Protein AF-A0A855FKQ7-F1 (afdb_monomer_lite)

Secondary structure (DSSP, 8-state):
-EEEEE-SSSEEEEEEEETTEEEEEETTEEEEEEEETTTTEEEEEE---TT-S---HHHHHHHHHHHHHHHTT-S-HHHHHHHHHHHHT-----SSSTTTS--S------

Foldseek 3Di:
DWDWDADPPGTAWIWDDDVQWIWIDGPVAIKTWHDDPPPRDIDIDGPDCPVPDPQPVVLVVVLVVLVVCVVVVVDDPVVSVVSNCVSSVPDPPPPPPVVVVPDDDDDDDD

Structure (mmCIF, N/CA/C/O backbone):
data_AF-A0A855FKQ7-F1
#
_entry.id   AF-A0A855FKQ7-F1
#
loop_
_atom_site.group_PDB
_atom_site.id
_atom_site.type_symbol
_atom_site.label_atom_id
_atom_site.label_alt_id
_atom_site.label_comp_id
_atom_site.label_asym_id
_atom_site.label_entity_id
_atom_site.label_seq_id
_atom_site.pdbx_PDB_ins_code
_atom_site.Cartn_x
_atom_site.Cartn_y
_atom_site.Cartn_z
_atom_site.occupancy
_atom_site.B_iso_or_equiv
_atom_site.auth_seq_id
_atom_site.auth_comp_id
_atom_site.auth_asym_id
_atom_site.auth_atom_id
_atom_site.pdbx_PDB_model_num
ATOM 1 N N . MET A 1 1 ? 21.148 -6.320 -9.301 1.00 77.62 1 MET A N 1
ATOM 2 C CA . MET A 1 1 ? 22.031 -5.235 -9.769 1.00 77.62 1 MET A CA 1
ATOM 3 C C . MET A 1 1 ? 21.480 -3.940 -9.202 1.00 77.62 1 MET A C 1
ATOM 5 O O . MET A 1 1 ? 20.265 -3.776 -9.192 1.00 77.62 1 MET A O 1
ATOM 9 N N . LEU A 1 2 ? 22.343 -3.078 -8.673 1.00 84.62 2 LEU A N 1
ATOM 10 C CA . LEU A 1 2 ? 21.966 -1.766 -8.149 1.00 84.62 2 LEU A CA 1
ATOM 11 C C . LEU A 1 2 ? 22.571 -0.711 -9.073 1.00 84.62 2 LEU A C 1
ATOM 13 O O . LEU A 1 2 ? 23.763 -0.775 -9.367 1.00 84.62 2 LEU A O 1
ATOM 17 N N . LYS A 1 3 ? 21.757 0.227 -9.553 1.00 86.38 3 LYS A N 1
ATOM 18 C CA . LYS A 1 3 ? 22.205 1.352 -10.376 1.00 86.38 3 LYS A CA 1
ATOM 19 C C . LYS A 1 3 ? 21.681 2.646 -9.774 1.00 86.38 3 LYS A C 1
ATOM 21 O O . LYS A 1 3 ? 20.479 2.796 -9.603 1.00 86.38 3 LYS A O 1
ATOM 26 N N . ILE A 1 4 ? 22.576 3.579 -9.485 1.00 85.62 4 ILE A N 1
ATOM 27 C CA . ILE A 1 4 ? 22.240 4.889 -8.925 1.00 85.62 4 ILE A CA 1
ATOM 28 C C . ILE A 1 4 ? 22.542 5.933 -9.998 1.00 85.62 4 ILE A C 1
ATOM 30 O O . ILE A 1 4 ? 23.644 5.959 -10.540 1.00 85.62 4 ILE A O 1
ATOM 34 N N . ASN A 1 5 ? 21.558 6.765 -10.330 1.00 82.81 5 ASN A N 1
ATOM 35 C CA . ASN A 1 5 ? 21.716 7.876 -11.259 1.00 82.81 5 ASN A CA 1
ATOM 36 C C . ASN A 1 5 ? 21.846 9.170 -10.454 1.00 82.81 5 ASN A C 1
ATOM 38 O O . ASN A 1 5 ? 20.901 9.573 -9.773 1.00 82.81 5 ASN A O 1
ATOM 42 N N . VAL A 1 6 ? 23.005 9.818 -10.552 1.00 84.94 6 VAL A N 1
ATOM 43 C CA . VAL A 1 6 ? 23.324 11.060 -9.839 1.00 84.94 6 VAL A CA 1
ATOM 44 C C . VAL A 1 6 ? 23.322 12.220 -10.832 1.00 84.94 6 VAL A C 1
ATOM 46 O O . VAL A 1 6 ? 23.911 12.131 -11.908 1.00 84.94 6 VAL A O 1
ATOM 49 N N . GLY A 1 7 ? 22.599 13.282 -10.492 1.00 80.19 7 GLY A N 1
ATOM 50 C CA . GLY A 1 7 ? 22.578 14.546 -11.213 1.00 80.19 7 GLY A CA 1
ATOM 51 C C . GLY A 1 7 ? 23.718 15.463 -10.795 1.00 80.19 7 GLY A C 1
ATOM 52 O O . GLY A 1 7 ? 24.597 15.087 -10.030 1.00 80.19 7 GLY A O 1
ATOM 53 N N . LYS A 1 8 ? 23.686 16.711 -11.268 1.00 78.69 8 LYS A N 1
ATOM 54 C CA . LYS A 1 8 ? 24.706 17.706 -10.899 1.00 78.69 8 LYS A CA 1
ATOM 55 C C . LYS A 1 8 ? 24.722 18.036 -9.399 1.00 78.69 8 LYS A C 1
ATOM 57 O O . LYS A 1 8 ? 25.767 18.431 -8.901 1.00 78.69 8 LYS A O 1
ATOM 62 N N . THR A 1 9 ? 23.593 17.863 -8.708 1.00 77.81 9 THR A N 1
ATOM 63 C CA . THR A 1 9 ? 23.427 18.305 -7.311 1.00 77.81 9 THR A CA 1
ATOM 64 C C . THR A 1 9 ? 22.874 17.216 -6.385 1.00 77.81 9 THR A C 1
ATOM 66 O O . THR A 1 9 ? 23.119 17.267 -5.186 1.00 77.81 9 THR A O 1
ATOM 69 N N . GLU A 1 10 ? 22.157 16.215 -6.904 1.00 79.75 10 GLU A N 1
ATOM 70 C CA . GLU A 1 10 ? 21.476 15.203 -6.082 1.00 79.75 10 GLU A CA 1
ATOM 71 C C . GLU A 1 10 ? 21.287 13.864 -6.810 1.00 79.75 10 GLU A C 1
ATOM 73 O O . GLU A 1 10 ? 21.482 13.759 -8.023 1.00 79.75 10 GLU A O 1
ATOM 78 N N . ILE A 1 11 ? 20.880 12.829 -6.070 1.00 81.31 11 ILE A N 1
ATOM 79 C CA . ILE A 1 11 ? 20.502 11.532 -6.640 1.00 81.31 11 ILE A CA 1
ATOM 80 C C . ILE A 1 11 ? 19.140 11.670 -7.332 1.00 81.31 11 ILE A C 1
ATOM 82 O O . ILE A 1 11 ? 18.134 11.949 -6.692 1.00 81.31 11 ILE A O 1
ATOM 86 N N . ILE A 1 12 ? 19.100 11.424 -8.643 1.00 85.50 12 ILE A N 1
ATOM 87 C CA . ILE A 1 12 ? 17.892 11.566 -9.471 1.00 85.50 12 ILE A CA 1
ATOM 88 C C . ILE A 1 12 ? 17.012 10.316 -9.382 1.00 85.50 12 ILE A C 1
ATOM 90 O O . ILE A 1 12 ? 15.783 10.403 -9.390 1.00 85.50 12 ILE A O 1
ATOM 94 N N . SER A 1 13 ? 17.634 9.133 -9.385 1.00 82.50 13 SER A N 1
ATOM 95 C CA . SER A 1 13 ? 16.913 7.864 -9.274 1.00 82.50 13 SER A CA 1
ATOM 96 C C . SER A 1 13 ? 17.813 6.707 -8.862 1.00 82.50 13 SER A C 1
ATOM 98 O O . SER A 1 13 ? 19.016 6.699 -9.126 1.00 82.50 13 SER A O 1
ATOM 100 N N . VAL A 1 14 ? 17.205 5.686 -8.273 1.00 86.69 14 VAL A N 1
ATOM 101 C CA . VAL A 1 14 ? 17.825 4.412 -7.923 1.00 86.69 14 VAL A CA 1
ATOM 102 C C . VAL A 1 14 ? 17.064 3.303 -8.635 1.00 86.69 14 VAL A C 1
ATOM 104 O O . VAL A 1 14 ? 15.844 3.233 -8.577 1.00 86.69 14 VAL A O 1
ATOM 107 N N . THR A 1 15 ? 17.780 2.435 -9.339 1.00 86.75 15 THR A N 1
ATOM 108 C CA . THR A 1 15 ? 17.230 1.243 -9.986 1.00 86.75 15 THR A CA 1
ATOM 109 C C . THR A 1 15 ? 17.754 -0.005 -9.289 1.00 86.75 15 THR A C 1
ATOM 111 O O . THR A 1 15 ? 18.965 -0.187 -9.155 1.00 86.75 15 THR A O 1
ATOM 114 N N . ILE A 1 16 ? 16.846 -0.884 -8.882 1.00 87.69 16 ILE A N 1
ATOM 115 C CA . ILE A 1 16 ? 17.128 -2.134 -8.183 1.00 87.69 16 ILE A CA 1
ATOM 116 C C . ILE A 1 16 ? 16.546 -3.277 -9.010 1.00 87.69 16 ILE A C 1
ATOM 118 O O . ILE A 1 16 ? 15.356 -3.292 -9.302 1.00 87.69 16 ILE A O 1
ATOM 122 N N . GLY A 1 17 ? 17.367 -4.250 -9.397 1.00 84.81 17 GLY A N 1
ATOM 123 C CA . GLY A 1 17 ? 16.877 -5.458 -10.068 1.00 84.81 17 GLY A CA 1
ATOM 124 C C . GLY A 1 17 ? 17.856 -6.046 -11.068 1.00 84.81 17 GLY A C 1
ATOM 125 O O . GLY A 1 17 ? 19.042 -5.716 -11.069 1.00 84.81 17 GLY A O 1
ATOM 126 N N . LYS A 1 18 ? 17.390 -6.975 -11.896 1.00 80.56 18 LYS A N 1
ATOM 127 C CA . LYS A 1 18 ? 18.160 -7.534 -13.016 1.00 80.56 18 LYS A CA 1
ATOM 128 C C . LYS A 1 18 ? 17.560 -7.026 -14.329 1.00 80.56 18 LYS A C 1
ATOM 130 O O . LYS A 1 18 ? 16.451 -6.502 -14.358 1.00 80.56 18 LYS A O 1
ATOM 135 N N . ARG A 1 19 ? 18.305 -7.156 -15.427 1.00 72.75 19 ARG A N 1
ATOM 136 C CA . ARG A 1 19 ? 17.780 -6.870 -16.769 1.00 72.75 19 ARG A CA 1
ATOM 137 C C . ARG A 1 19 ? 16.567 -7.781 -17.011 1.00 72.75 19 ARG A C 1
ATOM 139 O O . ARG A 1 19 ? 16.697 -8.987 -16.820 1.00 72.75 19 ARG A O 1
ATOM 146 N N . GLY A 1 20 ? 15.413 -7.203 -17.333 1.00 73.19 20 GLY A N 1
ATOM 147 C CA . GLY A 1 20 ? 14.140 -7.919 -17.441 1.00 73.19 20 GLY A CA 1
ATOM 148 C C . GLY A 1 20 ? 13.241 -7.938 -16.207 1.00 73.19 20 GLY A C 1
ATOM 149 O O . GLY A 1 20 ? 12.099 -8.356 -16.326 1.00 73.19 20 GLY A O 1
ATOM 150 N N . ALA A 1 21 ? 13.704 -7.483 -15.042 1.00 81.00 21 ALA A N 1
ATOM 151 C CA . ALA A 1 21 ? 12.868 -7.311 -13.851 1.00 81.00 21 ALA A CA 1
ATOM 152 C C . ALA A 1 21 ? 13.540 -6.299 -12.913 1.00 81.00 21 ALA A C 1
ATOM 154 O O . ALA A 1 21 ? 14.468 -6.643 -12.168 1.00 81.00 21 ALA A O 1
ATOM 155 N N . SER A 1 22 ? 13.132 -5.030 -12.993 1.00 84.94 22 SER A N 1
ATOM 156 C CA . SER A 1 22 ? 13.760 -3.944 -12.235 1.00 84.94 22 SER A CA 1
ATOM 157 C C . SER A 1 22 ? 12.784 -2.874 -11.765 1.00 84.94 22 SER A C 1
ATOM 159 O O . SER A 1 22 ? 11.883 -2.468 -12.490 1.00 84.94 22 SER A O 1
ATOM 161 N N . LEU A 1 23 ? 13.021 -2.383 -10.554 1.00 85.88 23 LEU A N 1
ATOM 162 C CA . LEU A 1 23 ? 12.309 -1.291 -9.911 1.00 85.88 23 LEU A CA 1
ATOM 163 C C . LEU A 1 23 ? 13.144 -0.014 -10.027 1.00 85.88 23 LEU A C 1
ATOM 165 O O . LEU A 1 23 ? 14.306 -0.016 -9.631 1.00 85.88 23 LEU A O 1
ATOM 169 N N . ASN A 1 24 ? 12.578 1.067 -10.550 1.00 86.69 24 ASN A N 1
ATOM 170 C CA . ASN A 1 24 ? 13.193 2.390 -10.605 1.00 86.69 24 ASN A CA 1
ATOM 171 C C . ASN A 1 24 ? 12.439 3.340 -9.675 1.00 86.69 24 ASN A C 1
ATOM 173 O O . ASN A 1 24 ? 11.232 3.486 -9.807 1.00 86.69 24 ASN A O 1
ATOM 177 N N . ILE A 1 25 ? 13.151 3.985 -8.761 1.00 85.81 25 ILE A N 1
ATOM 178 C CA . ILE A 1 25 ? 12.616 4.962 -7.815 1.00 85.81 25 ILE A CA 1
ATOM 179 C C . ILE A 1 25 ? 13.290 6.291 -8.130 1.00 85.81 25 ILE A C 1
ATOM 181 O O . ILE A 1 25 ? 14.516 6.375 -8.055 1.00 85.81 25 ILE A O 1
ATOM 185 N N . GLY A 1 26 ? 12.532 7.325 -8.484 1.00 84.56 26 GLY A N 1
ATOM 186 C CA . GLY A 1 26 ? 13.094 8.643 -8.768 1.00 84.56 26 GLY A CA 1
ATOM 187 C C . GLY A 1 26 ? 12.091 9.775 -8.616 1.00 84.56 26 GLY A C 1
ATOM 188 O O . GLY A 1 26 ? 10.913 9.556 -8.355 1.00 84.56 26 GLY A O 1
ATOM 189 N N . HIS A 1 27 ? 12.561 11.002 -8.840 1.00 79.62 27 HIS A N 1
ATOM 190 C CA . HIS A 1 27 ? 11.757 12.218 -8.647 1.00 79.62 27 HIS A CA 1
ATOM 191 C C . HIS A 1 27 ? 10.487 12.271 -9.520 1.00 79.62 27 HIS A C 1
ATOM 193 O O . HIS A 1 27 ? 9.522 12.946 -9.185 1.00 79.62 27 HIS A O 1
ATOM 199 N N . LYS A 1 28 ? 10.489 11.557 -10.653 1.00 80.19 28 LYS A N 1
ATOM 200 C CA . LYS A 1 28 ? 9.347 11.468 -11.578 1.00 80.19 28 LYS A CA 1
ATOM 201 C C . LYS A 1 28 ? 8.332 10.386 -11.204 1.00 80.19 28 LYS A C 1
ATOM 203 O O . LYS A 1 28 ? 7.292 10.332 -11.839 1.00 80.19 28 LYS A O 1
ATOM 208 N N . GLY A 1 29 ? 8.643 9.530 -10.232 1.00 80.50 29 GLY A N 1
ATOM 209 C CA . GLY A 1 29 ? 7.786 8.423 -9.823 1.00 80.50 29 GLY A CA 1
ATOM 210 C C . GLY A 1 29 ? 8.554 7.125 -9.597 1.00 80.50 29 GLY A C 1
ATOM 211 O O . GLY A 1 29 ? 9.773 7.042 -9.790 1.00 80.50 29 GLY A O 1
ATOM 212 N N . THR A 1 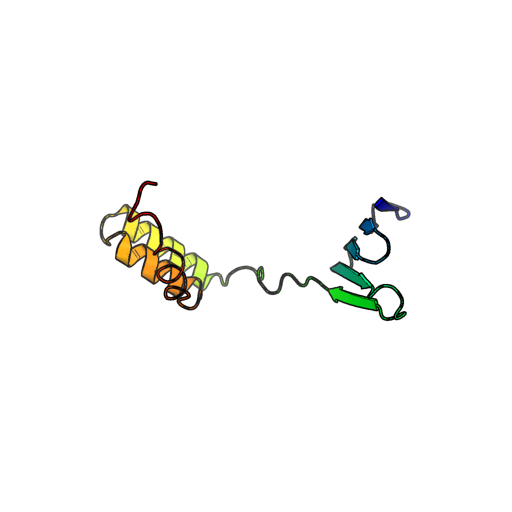30 ? 7.810 6.102 -9.184 1.00 84.88 30 THR A N 1
ATOM 213 C CA . THR A 1 30 ? 8.320 4.742 -8.999 1.00 84.88 30 THR A CA 1
ATOM 214 C C . THR A 1 30 ? 7.788 3.849 -10.109 1.00 84.88 30 THR A C 1
ATOM 216 O O . THR A 1 30 ? 6.592 3.832 -10.368 1.00 84.88 30 THR A O 1
ATOM 219 N N . TYR A 1 31 ? 8.661 3.094 -10.767 1.00 85.06 31 TYR A N 1
ATOM 220 C CA . TYR A 1 31 ? 8.312 2.267 -11.918 1.00 85.06 31 TYR A CA 1
ATOM 221 C C . TYR A 1 31 ? 8.819 0.845 -11.758 1.00 85.06 31 TYR A C 1
ATOM 223 O O . TYR A 1 31 ? 9.985 0.637 -11.426 1.00 85.06 31 TYR A O 1
ATOM 231 N N . VAL A 1 32 ? 7.981 -0.128 -12.092 1.00 86.38 32 VAL A N 1
ATOM 232 C CA . VAL A 1 32 ? 8.388 -1.522 -12.270 1.00 86.38 32 VAL A CA 1
ATOM 233 C C . VAL A 1 32 ? 8.519 -1.797 -13.756 1.00 86.38 32 VAL A C 1
ATOM 235 O O . VAL A 1 32 ? 7.631 -1.491 -14.545 1.00 86.38 32 VAL A O 1
ATOM 238 N N . ASN A 1 33 ? 9.646 -2.379 -14.135 1.00 84.31 33 ASN A N 1
ATOM 239 C CA . ASN A 1 33 ? 9.930 -2.814 -15.490 1.00 84.31 33 ASN A CA 1
ATOM 240 C C . ASN A 1 33 ? 10.061 -4.332 -15.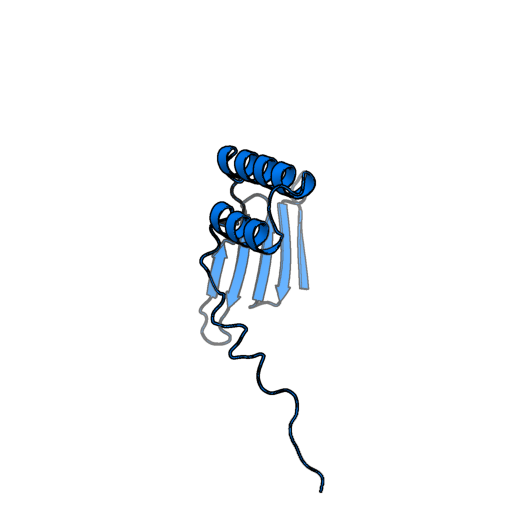475 1.00 84.31 33 ASN A C 1
ATOM 242 O O . ASN A 1 33 ? 10.885 -4.858 -14.721 1.00 84.31 33 ASN A O 1
ATOM 246 N N . SER A 1 34 ? 9.288 -5.007 -16.316 1.00 82.88 34 SER A N 1
ATOM 247 C CA . SER A 1 34 ? 9.374 -6.447 -16.539 1.00 82.88 34 SER A CA 1
ATOM 248 C C . SER A 1 34 ? 9.468 -6.723 -18.033 1.00 82.88 34 SER A C 1
ATOM 250 O O . SER A 1 34 ? 8.642 -6.239 -18.802 1.00 82.88 34 SER A O 1
ATOM 252 N N . ASP A 1 35 ? 10.439 -7.532 -18.441 1.00 80.88 35 ASP A N 1
ATOM 253 C CA . ASP A 1 35 ? 10.615 -7.932 -19.835 1.00 80.88 35 ASP A CA 1
ATOM 254 C C . ASP A 1 35 ? 10.270 -9.415 -19.967 1.00 80.88 35 ASP A C 1
ATOM 256 O O . ASP A 1 35 ? 10.739 -10.258 -19.193 1.00 80.88 35 ASP A O 1
ATOM 260 N N . ILE A 1 36 ? 9.479 -9.759 -20.981 1.00 75.75 36 ILE A N 1
ATOM 261 C CA . ILE A 1 36 ? 9.198 -11.157 -21.296 1.00 75.75 36 ILE A CA 1
ATOM 262 C C . ILE A 1 36 ? 10.380 -11.681 -22.114 1.00 75.75 36 ILE A C 1
ATOM 264 O O . ILE A 1 36 ? 10.544 -11.380 -23.303 1.00 75.75 36 ILE A O 1
ATOM 268 N N . LEU A 1 37 ? 11.230 -12.469 -21.454 1.00 68.44 37 LEU A N 1
ATOM 269 C CA . LEU A 1 37 ? 12.468 -12.995 -22.022 1.00 68.44 37 LEU A CA 1
ATOM 270 C C . LEU A 1 37 ? 12.219 -13.651 -23.397 1.00 68.44 37 LEU A C 1
ATOM 272 O O . LEU A 1 37 ? 11.316 -14.468 -23.543 1.00 68.44 37 LEU A O 1
ATOM 276 N N . LYS A 1 38 ? 13.059 -13.324 -24.390 1.00 72.00 38 LYS A N 1
ATOM 277 C CA . LYS A 1 38 ? 13.036 -13.853 -25.775 1.00 72.00 38 LYS A CA 1
ATOM 278 C C . LYS A 1 38 ? 11.888 -13.387 -26.681 1.00 72.00 38 LYS A C 1
ATOM 280 O O . LYS A 1 38 ? 11.867 -13.783 -27.840 1.00 72.00 38 LYS A O 1
ATOM 285 N N . THR A 1 39 ? 10.986 -12.530 -26.208 1.00 79.56 39 THR A N 1
ATOM 286 C CA . THR A 1 39 ? 9.897 -11.984 -27.047 1.00 79.56 39 THR A CA 1
ATOM 287 C C . THR A 1 39 ? 10.161 -10.561 -27.539 1.00 79.56 39 THR A C 1
ATOM 289 O O . THR A 1 39 ? 9.536 -10.117 -28.494 1.00 79.56 39 THR A O 1
ATOM 292 N N . GLY A 1 40 ? 11.085 -9.837 -26.896 1.00 73.88 40 GLY A N 1
ATOM 293 C CA . GLY A 1 40 ? 11.331 -8.416 -27.170 1.00 73.88 40 GLY A CA 1
ATOM 294 C C . GLY A 1 40 ? 10.251 -7.476 -26.619 1.00 73.88 40 GLY A C 1
ATOM 295 O O . GLY A 1 40 ? 10.344 -6.269 -26.826 1.00 73.88 40 GLY A O 1
ATOM 296 N N . LEU A 1 41 ? 9.244 -8.013 -25.920 1.00 77.06 41 LEU A N 1
ATOM 297 C CA . LEU A 1 41 ? 8.177 -7.242 -25.293 1.00 77.06 41 LEU A CA 1
ATOM 298 C C . LEU A 1 41 ? 8.579 -6.833 -23.875 1.00 77.06 41 LEU A C 1
ATOM 300 O O . LEU A 1 41 ? 8.936 -7.678 -23.049 1.00 77.06 41 LEU A O 1
ATOM 304 N N . ASN A 1 42 ? 8.459 -5.536 -23.603 1.00 80.88 42 ASN A N 1
ATOM 305 C CA . ASN A 1 42 ? 8.762 -4.937 -22.311 1.00 80.88 42 ASN A CA 1
ATOM 306 C C . ASN A 1 42 ? 7.495 -4.282 -21.763 1.00 80.88 42 ASN A C 1
ATOM 308 O O . ASN A 1 42 ? 6.817 -3.537 -22.474 1.00 80.88 42 ASN A O 1
ATOM 312 N N . TYR A 1 43 ? 7.197 -4.539 -20.497 1.00 80.62 43 TYR A N 1
ATOM 313 C CA . TYR A 1 43 ? 6.107 -3.916 -19.767 1.00 80.62 43 TYR A CA 1
ATOM 314 C C . TYR A 1 43 ? 6.681 -2.982 -18.706 1.00 80.62 43 TYR A C 1
ATOM 316 O O . TYR A 1 43 ? 7.552 -3.365 -17.920 1.00 80.62 43 TYR A O 1
ATOM 324 N N . ARG A 1 44 ? 6.195 -1.742 -18.692 1.00 83.06 44 ARG A N 1
ATOM 325 C CA . ARG A 1 44 ? 6.537 -0.748 -17.680 1.00 83.06 44 ARG A CA 1
ATOM 326 C C . ARG A 1 44 ? 5.259 -0.257 -17.035 1.00 83.06 44 ARG A C 1
ATOM 328 O O . ARG A 1 44 ? 4.402 0.297 -17.717 1.00 83.06 44 ARG A O 1
ATOM 335 N N . GLU A 1 45 ? 5.195 -0.404 -15.725 1.00 82.12 45 GLU A N 1
ATOM 336 C CA . GLU A 1 45 ? 4.086 0.065 -14.912 1.00 82.12 45 GLU A CA 1
ATOM 337 C C . GLU A 1 45 ? 4.590 1.114 -13.931 1.00 82.12 45 GLU A C 1
ATOM 339 O O . GLU A 1 45 ? 5.635 0.953 -13.293 1.00 82.12 45 GLU A O 1
ATOM 344 N N . GLU A 1 46 ? 3.867 2.221 -13.839 1.00 81.94 46 GLU A N 1
ATOM 345 C CA . GLU A 1 46 ? 4.074 3.196 -12.783 1.00 81.94 46 GLU A CA 1
ATOM 346 C C . GLU A 1 46 ? 3.379 2.697 -11.521 1.00 81.94 46 GLU A C 1
ATOM 348 O O . GLU A 1 46 ? 2.161 2.521 -11.504 1.00 81.94 46 GLU A O 1
ATOM 353 N N . ILE A 1 47 ? 4.147 2.505 -10.449 1.00 77.56 47 ILE A N 1
ATOM 354 C CA . ILE A 1 47 ? 3.577 2.352 -9.117 1.00 77.56 47 ILE A CA 1
ATOM 355 C C . ILE A 1 47 ? 3.139 3.743 -8.674 1.00 77.56 47 ILE A C 1
ATOM 357 O O . ILE A 1 47 ? 3.825 4.449 -7.933 1.00 77.56 47 ILE A O 1
ATOM 361 N N . ASN A 1 48 ? 1.957 4.126 -9.133 1.00 66.50 48 ASN A N 1
ATOM 362 C CA . ASN A 1 48 ? 1.175 5.119 -8.438 1.00 66.50 48 ASN A CA 1
ATOM 363 C C . ASN A 1 48 ? 0.724 4.445 -7.143 1.00 66.50 48 ASN A C 1
ATOM 365 O O . ASN A 1 48 ? 0.031 3.428 -7.189 1.00 66.50 48 ASN A O 1
ATOM 369 N N . LEU A 1 49 ? 1.108 4.981 -5.979 1.00 5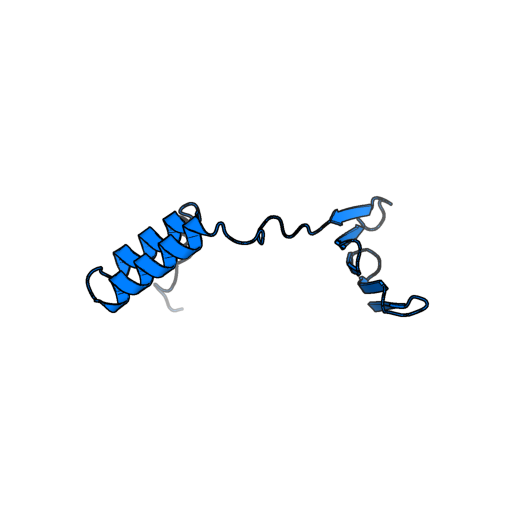8.91 49 LEU A N 1
ATOM 370 C CA . LEU A 1 49 ? 0.434 4.648 -4.721 1.00 58.91 49 LEU A CA 1
ATOM 371 C C . LEU A 1 49 ? -1.004 5.194 -4.792 1.00 58.91 49 LEU A C 1
ATOM 373 O O . LEU A 1 49 ? -1.394 6.094 -4.058 1.00 58.91 49 LEU A O 1
ATOM 377 N N . ALA A 1 50 ? -1.827 4.626 -5.672 1.00 52.03 50 ALA A N 1
ATOM 378 C CA . ALA A 1 50 ? -3.253 4.893 -5.770 1.00 52.03 50 ALA A CA 1
ATOM 379 C C . ALA A 1 50 ? -4.002 4.456 -4.492 1.00 52.03 50 ALA A C 1
ATOM 381 O O . ALA A 1 50 ? -5.188 4.730 -4.351 1.00 52.03 50 ALA A O 1
ATOM 382 N N . GLY A 1 51 ? -3.309 3.816 -3.540 1.00 48.75 51 GLY A N 1
ATOM 383 C CA . GLY A 1 51 ? -3.826 3.425 -2.228 1.00 48.75 51 GLY A CA 1
ATOM 384 C C . GLY A 1 51 ? -3.353 4.270 -1.039 1.00 48.75 51 GLY A C 1
ATOM 385 O O . GLY A 1 51 ? -3.824 4.030 0.065 1.00 48.75 51 GLY A O 1
ATOM 386 N N . ALA A 1 52 ? -2.458 5.248 -1.222 1.00 49.00 52 ALA A N 1
ATOM 387 C CA . ALA A 1 52 ? -2.019 6.139 -0.137 1.00 49.00 52 ALA A CA 1
ATOM 388 C C . ALA A 1 52 ? -2.246 7.613 -0.484 1.00 49.00 52 ALA A C 1
ATOM 390 O O . ALA A 1 52 ? -1.444 8.483 -0.151 1.00 49.00 52 ALA A O 1
ATOM 391 N N . GLY A 1 53 ? -3.366 7.915 -1.148 1.00 52.19 53 GLY A N 1
ATOM 392 C CA . GLY A 1 53 ? -3.928 9.254 -1.014 1.00 52.19 53 GLY A CA 1
ATOM 393 C C . GLY A 1 53 ? -4.145 9.514 0.475 1.00 52.19 53 GLY A C 1
ATOM 394 O O . GLY A 1 53 ? -4.639 8.625 1.174 1.00 52.19 53 GLY A O 1
ATOM 395 N N . ALA A 1 54 ? -3.740 10.687 0.971 1.00 59.97 54 ALA A N 1
ATOM 396 C CA . ALA A 1 54 ? -4.005 11.074 2.352 1.00 59.97 54 ALA A CA 1
ATOM 397 C C . ALA A 1 54 ? -5.471 10.749 2.673 1.00 59.97 54 ALA A C 1
ATOM 399 O O . ALA A 1 54 ? -6.381 11.194 1.964 1.00 59.97 54 ALA A O 1
ATOM 400 N N . MET A 1 55 ? -5.691 9.892 3.675 1.00 70.19 55 MET A N 1
ATOM 401 C CA . MET A 1 55 ? -7.037 9.480 4.052 1.00 70.19 55 MET A CA 1
ATOM 402 C C . MET A 1 55 ? -7.859 10.744 4.307 1.00 70.19 55 MET A C 1
ATOM 404 O O . MET A 1 55 ? -7.392 11.657 4.988 1.00 70.19 55 MET A O 1
ATOM 408 N N . LYS A 1 56 ? -9.063 10.830 3.721 1.00 80.00 56 LYS A N 1
ATOM 409 C CA . LYS A 1 56 ? -9.929 12.006 3.896 1.00 80.00 56 LYS A CA 1
ATOM 410 C C . LYS A 1 56 ? -10.030 12.325 5.388 1.00 80.00 56 LYS A C 1
ATOM 412 O O . LYS A 1 56 ? -10.333 11.427 6.170 1.00 80.00 56 LYS A O 1
ATOM 417 N N . ALA A 1 57 ? -9.844 13.589 5.765 1.00 82.06 57 ALA A N 1
ATOM 418 C CA . ALA A 1 57 ? -9.874 14.022 7.167 1.00 82.06 57 ALA A CA 1
ATOM 419 C C . ALA A 1 57 ? -11.150 13.573 7.909 1.00 82.06 57 ALA A C 1
ATOM 421 O O . ALA A 1 57 ? -11.114 13.269 9.096 1.00 82.06 57 ALA A O 1
ATOM 422 N N . SER A 1 58 ? -12.271 13.445 7.190 1.00 85.38 58 SER A N 1
ATOM 423 C CA . SER A 1 58 ? -13.521 12.900 7.725 1.00 85.38 58 SER A CA 1
ATOM 424 C C . SER A 1 58 ? -13.396 11.455 8.220 1.00 85.38 58 SER A C 1
ATOM 426 O O . SER A 1 58 ? -13.955 11.130 9.260 1.00 85.38 58 SER A O 1
ATOM 428 N N . LYS A 1 59 ? -12.663 10.596 7.498 1.00 87.19 59 LYS A N 1
ATOM 429 C CA . LYS A 1 59 ? -12.434 9.197 7.887 1.00 87.19 59 LYS A CA 1
ATOM 430 C C . LYS A 1 59 ? -11.500 9.103 9.092 1.00 87.19 59 LYS A C 1
ATOM 432 O O . LYS A 1 59 ? -11.742 8.286 9.968 1.00 87.19 59 LYS A O 1
ATOM 437 N N . ILE A 1 60 ? -10.485 9.967 9.160 1.00 87.88 60 ILE A N 1
ATOM 438 C CA . ILE A 1 60 ? -9.575 10.051 10.314 1.00 87.88 60 ILE A CA 1
ATOM 439 C C . ILE A 1 60 ? -10.370 10.417 11.577 1.00 87.88 60 ILE A C 1
ATOM 441 O O . ILE A 1 60 ? -10.346 9.668 12.544 1.00 87.88 60 ILE A O 1
ATOM 445 N N . ASN A 1 61 ? -11.185 11.474 11.518 1.00 93.38 61 ASN A N 1
ATOM 446 C CA . ASN A 1 61 ? -12.054 11.890 12.629 1.00 93.38 61 ASN A CA 1
ATOM 447 C C . ASN A 1 61 ? -13.056 10.787 13.041 1.00 93.38 61 ASN A C 1
ATOM 449 O O . ASN A 1 61 ? -13.342 10.589 14.219 1.00 93.38 61 ASN A O 1
ATOM 453 N N . GLN A 1 62 ? -13.593 10.027 12.080 1.00 93.62 62 GLN A N 1
ATOM 454 C CA . GLN A 1 62 ? -14.455 8.878 12.382 1.00 93.62 62 GLN A CA 1
ATOM 455 C C . GLN A 1 62 ? -13.710 7.762 13.131 1.00 93.62 62 GLN A C 1
ATOM 457 O O . GLN A 1 62 ? -14.280 7.188 14.056 1.00 93.62 62 GLN A O 1
ATOM 462 N N . LEU A 1 63 ? -12.459 7.470 12.760 1.00 92.69 63 LEU A N 1
ATOM 463 C CA . LEU A 1 63 ? -11.631 6.473 13.447 1.00 92.69 63 LEU A CA 1
ATOM 464 C C . LEU A 1 63 ? -11.245 6.923 14.859 1.00 92.69 63 LEU A C 1
ATOM 466 O O . LEU A 1 63 ? -11.349 6.122 15.780 1.00 92.69 63 LEU A O 1
ATOM 470 N N . GLU A 1 64 ? -10.888 8.196 15.044 1.00 93.75 64 GLU A N 1
ATOM 471 C CA . GLU A 1 64 ? -10.578 8.767 16.365 1.00 93.75 64 GLU A CA 1
ATOM 472 C C . GLU A 1 64 ? -11.773 8.635 17.322 1.00 93.75 64 GLU A C 1
ATOM 474 O O . GLU A 1 64 ? -11.641 8.138 18.439 1.00 93.75 64 GLU A O 1
ATOM 479 N N . LYS A 1 65 ? -12.982 8.985 16.860 1.00 95.31 65 LYS A N 1
ATOM 480 C CA . LYS A 1 65 ? -14.215 8.807 17.648 1.00 95.31 65 LYS A CA 1
ATOM 481 C C . LYS A 1 65 ? -14.501 7.344 17.976 1.00 95.31 65 LYS A C 1
ATOM 483 O O . LYS A 1 65 ? -14.996 7.049 19.061 1.00 95.31 65 LYS A O 1
ATOM 488 N N . LEU A 1 66 ? -14.228 6.435 17.041 1.00 93.56 66 LEU A N 1
ATOM 489 C CA . LEU A 1 66 ? -14.419 5.004 17.251 1.00 93.56 66 LEU A CA 1
ATOM 490 C C . LEU A 1 66 ? -13.435 4.454 18.300 1.00 93.56 66 LEU A C 1
ATOM 492 O O . LEU A 1 66 ? -13.840 3.668 19.155 1.00 93.56 66 LEU A O 1
ATOM 496 N N . GLU A 1 67 ? -12.174 4.893 18.274 1.00 92.81 67 GLU A N 1
ATOM 497 C CA . GLU A 1 67 ? -11.172 4.550 19.293 1.00 92.81 67 GLU A CA 1
ATOM 498 C C . GLU A 1 67 ? -11.567 5.066 20.679 1.00 92.81 67 GLU A C 1
ATOM 500 O O . GLU A 1 67 ? -11.485 4.317 21.651 1.00 92.81 67 GLU A O 1
ATOM 505 N N . GLU A 1 68 ? -12.081 6.295 20.784 1.00 93.75 68 GLU A N 1
ATOM 506 C CA . GLU A 1 68 ? -12.590 6.810 22.059 1.00 93.75 68 GLU A CA 1
ATOM 507 C C . GLU A 1 68 ? -13.742 5.972 22.626 1.00 93.75 68 GLU A C 1
ATOM 509 O O . GLU A 1 68 ? -13.815 5.766 23.838 1.00 93.75 68 GLU A O 1
ATOM 514 N N . LEU A 1 69 ? -14.665 5.512 21.776 1.00 93.50 69 LEU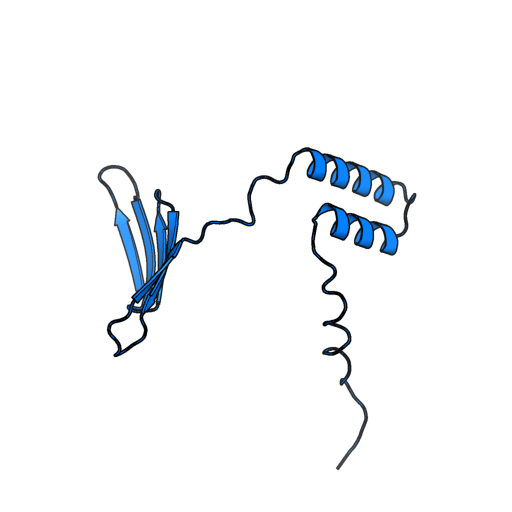 A N 1
ATOM 515 C CA . LEU A 1 69 ? -15.784 4.672 22.209 1.00 93.50 69 LEU A CA 1
ATOM 516 C C . LEU A 1 69 ? -15.302 3.313 22.722 1.00 93.50 69 LEU A C 1
ATOM 518 O O . LEU A 1 69 ? -15.819 2.834 23.730 1.00 93.50 69 LEU A O 1
ATOM 522 N N . TYR A 1 70 ? -14.303 2.727 22.060 1.00 91.75 70 TYR A N 1
ATOM 523 C CA . TYR A 1 70 ? -13.706 1.461 22.475 1.00 91.75 70 TYR A CA 1
ATOM 524 C C . TYR A 1 70 ? -12.956 1.586 23.805 1.00 91.75 70 TYR A C 1
ATOM 526 O O . TYR A 1 70 ? -13.173 0.788 24.711 1.00 91.75 70 TYR A O 1
ATOM 534 N N . LEU A 1 71 ? -12.141 2.635 23.968 1.00 92.81 71 LEU A N 1
ATOM 535 C CA . LEU A 1 71 ? -11.404 2.895 25.211 1.00 92.81 71 LEU A CA 1
ATOM 536 C C . LEU A 1 71 ? -12.319 3.185 26.407 1.00 92.81 71 LEU A C 1
ATOM 538 O O . LEU A 1 71 ? -11.947 2.911 27.543 1.00 92.81 71 LEU A O 1
ATOM 542 N N . LYS A 1 72 ? -13.512 3.738 26.161 1.00 95.00 72 LYS A N 1
ATOM 543 C CA . LYS A 1 72 ? -14.547 3.958 27.183 1.00 95.00 72 LYS A CA 1
ATOM 544 C C . LYS A 1 72 ? -15.368 2.697 27.495 1.00 95.00 72 LYS A C 1
ATOM 546 O O . LYS A 1 72 ? -16.346 2.808 28.224 1.00 95.00 72 LYS A O 1
ATOM 551 N N . GLU A 1 73 ? -15.016 1.543 26.920 1.00 86.75 73 GLU A N 1
ATOM 552 C CA . GLU A 1 73 ? -15.747 0.268 27.031 1.00 86.75 73 GLU A CA 1
ATOM 553 C C . GLU A 1 73 ? -17.234 0.370 26.629 1.00 86.75 73 GLU A C 1
ATOM 555 O O . GLU A 1 73 ? -18.064 -0.447 27.021 1.00 86.75 73 GLU A O 1
ATOM 560 N N . ASN A 1 74 ? -17.586 1.366 25.805 1.00 89.06 74 ASN A N 1
ATOM 561 C CA . ASN A 1 74 ? -18.963 1.579 25.348 1.00 89.06 74 ASN A CA 1
ATOM 562 C C . ASN A 1 74 ? -19.364 0.626 24.214 1.00 89.06 74 ASN A C 1
ATOM 564 O O . ASN A 1 74 ? -20.547 0.512 23.902 1.00 89.06 74 ASN A O 1
ATOM 568 N N . ILE A 1 75 ? -18.384 -0.003 23.564 1.00 91.00 75 ILE A N 1
ATOM 569 C CA . ILE A 1 75 ? -18.572 -0.931 22.448 1.00 91.00 75 ILE A CA 1
ATOM 570 C C . ILE A 1 75 ? -17.702 -2.169 22.654 1.00 91.00 75 ILE A C 1
ATOM 572 O O . ILE A 1 75 ? -16.594 -2.085 23.184 1.00 91.00 75 ILE A O 1
ATOM 576 N N . PHE A 1 76 ? -18.192 -3.322 22.206 1.00 89.44 76 PHE A N 1
ATOM 577 C CA . PHE A 1 76 ? -17.430 -4.569 22.249 1.00 89.44 76 PHE A CA 1
ATOM 578 C C . PHE A 1 76 ? -16.383 -4.615 21.127 1.00 89.44 76 PHE A C 1
ATOM 580 O O . PHE A 1 76 ? -16.587 -4.044 20.055 1.00 89.44 76 PHE A O 1
ATOM 587 N N . ASP A 1 77 ? -15.290 -5.359 21.332 1.00 86.25 77 ASP A N 1
ATOM 588 C CA . ASP A 1 77 ? -14.220 -5.516 20.329 1.00 86.25 77 ASP A CA 1
ATOM 589 C C . ASP A 1 77 ? -14.766 -5.981 18.967 1.00 86.25 77 ASP A C 1
ATOM 591 O O . ASP A 1 77 ? -14.423 -5.429 17.925 1.00 86.25 77 ASP A O 1
ATOM 595 N N . SER A 1 78 ? -15.728 -6.907 18.963 1.00 86.75 78 SER A N 1
ATOM 596 C CA . SER A 1 78 ? -16.356 -7.387 17.727 1.00 86.75 78 SER A CA 1
ATOM 597 C C . SER A 1 78 ? -17.084 -6.289 16.941 1.00 86.75 78 SER A C 1
ATOM 599 O O . SER A 1 78 ? -17.118 -6.338 15.713 1.00 86.75 78 SER A O 1
ATOM 601 N N . GLU A 1 79 ? -17.652 -5.294 17.618 1.00 88.38 79 GLU A N 1
ATOM 602 C CA . GLU A 1 79 ? -18.340 -4.157 17.007 1.00 88.38 79 GLU A CA 1
ATOM 603 C C . GLU A 1 79 ? -17.341 -3.098 16.526 1.00 88.38 79 GLU A C 1
ATOM 605 O O . GLU A 1 79 ? -17.454 -2.608 15.400 1.00 88.38 79 GLU A O 1
ATOM 610 N N . TYR A 1 80 ? -16.299 -2.835 17.322 1.00 89.88 80 TYR A N 1
ATOM 611 C CA . TYR A 1 80 ? -15.175 -1.978 16.943 1.00 89.88 80 TYR A CA 1
ATOM 612 C C . TYR A 1 80 ? -14.520 -2.447 15.637 1.00 89.88 80 TYR A C 1
ATOM 614 O O . TYR A 1 80 ? -14.364 -1.655 14.705 1.00 89.88 80 TYR A O 1
ATOM 622 N N . GLN A 1 81 ? -14.195 -3.741 15.522 1.00 87.69 81 GLN A N 1
ATOM 623 C CA . GLN A 1 81 ? -13.548 -4.279 14.321 1.00 87.69 81 GLN A CA 1
ATOM 624 C C . GLN A 1 81 ? -14.427 -4.126 13.074 1.00 87.69 81 GLN A C 1
ATOM 626 O O . GLN A 1 81 ? -13.929 -3.733 12.017 1.00 87.69 81 GLN A O 1
ATOM 631 N N . LYS A 1 82 ? -15.738 -4.384 13.190 1.00 88.62 82 LYS A N 1
ATOM 632 C CA . LYS A 1 82 ? -16.685 -4.225 12.074 1.00 88.62 82 LYS A CA 1
ATOM 633 C C . LYS A 1 82 ? -16.749 -2.777 11.594 1.00 88.62 82 LYS A C 1
ATOM 635 O O . LYS A 1 82 ? -16.551 -2.517 10.411 1.00 88.62 82 LYS A O 1
ATOM 640 N N . LEU A 1 83 ? -16.948 -1.834 12.514 1.00 90.31 83 LEU A N 1
ATOM 641 C CA . LEU A 1 83 ? -17.042 -0.409 12.187 1.00 90.31 83 LEU A CA 1
ATOM 642 C C . LEU A 1 83 ? -15.728 0.139 11.618 1.00 90.31 83 LEU A C 1
ATOM 644 O O . LEU A 1 83 ? -15.735 0.938 10.681 1.00 90.31 83 LEU A O 1
ATOM 648 N N . ARG A 1 84 ? -14.585 -0.318 12.139 1.00 89.81 84 ARG A N 1
ATOM 649 C CA . ARG A 1 84 ? -13.262 0.066 11.639 1.00 89.81 84 ARG A CA 1
ATOM 650 C C . ARG A 1 84 ? -13.061 -0.372 10.189 1.00 89.81 84 ARG A C 1
ATOM 652 O O . ARG A 1 84 ? -12.564 0.412 9.383 1.00 89.81 84 ARG A O 1
ATOM 659 N N . ILE A 1 85 ? -13.464 -1.594 9.845 1.00 85.94 85 ILE A N 1
ATOM 660 C CA . ILE A 1 85 ? -13.422 -2.124 8.473 1.00 85.94 85 ILE A CA 1
ATOM 661 C C . ILE A 1 85 ? -14.302 -1.283 7.540 1.00 85.94 85 ILE A C 1
ATOM 663 O O . ILE A 1 85 ? -13.825 -0.851 6.485 1.00 85.94 85 ILE A O 1
ATOM 667 N N . ASP A 1 86 ? -15.530 -0.976 7.965 1.00 87.69 86 ASP A N 1
ATOM 668 C CA . ASP A 1 86 ? -16.483 -0.175 7.189 1.00 87.69 86 ASP A CA 1
ATOM 669 C C . ASP A 1 86 ? -15.953 1.245 6.913 1.00 87.69 86 ASP A C 1
ATOM 671 O O . ASP A 1 86 ? -15.996 1.720 5.775 1.00 87.69 86 ASP A O 1
ATOM 675 N N . ILE A 1 87 ? -15.372 1.919 7.917 1.00 86.38 87 ILE A N 1
ATOM 676 C CA . ILE A 1 87 ? -14.784 3.265 7.760 1.00 86.38 87 ILE A CA 1
ATOM 677 C C . ILE A 1 87 ? -13.584 3.236 6.805 1.00 86.38 87 ILE A C 1
ATOM 679 O O . ILE A 1 87 ? -13.433 4.096 5.919 1.00 86.38 87 ILE A O 1
ATOM 683 N N . LEU A 1 88 ? -12.723 2.227 6.952 1.00 83.88 88 LEU A N 1
ATOM 684 C CA . LEU A 1 88 ? -11.563 2.041 6.086 1.00 83.88 88 LEU A CA 1
ATOM 685 C C . LEU A 1 88 ? -11.982 1.696 4.649 1.00 83.88 88 LEU A C 1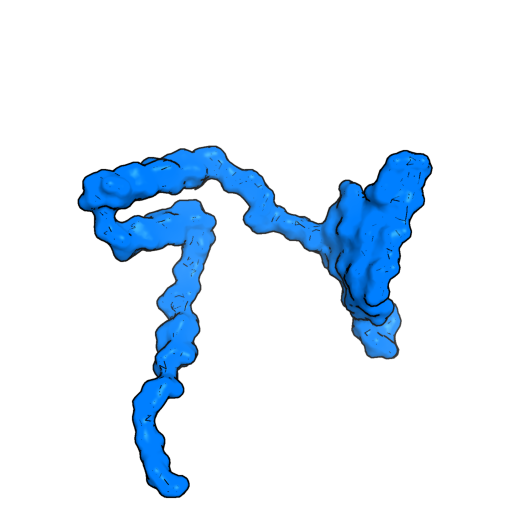
ATOM 687 O O . LEU A 1 88 ? -11.249 2.015 3.713 1.00 83.88 88 LEU A O 1
ATOM 691 N N . GLY A 1 89 ? -13.206 1.200 4.448 1.00 74.06 89 GLY A N 1
ATOM 692 C CA . GLY A 1 89 ? -13.728 0.823 3.138 1.00 74.06 89 GLY A CA 1
ATOM 693 C C . GLY A 1 89 ? -13.087 -0.459 2.615 1.00 74.06 89 GLY A C 1
ATOM 694 O O . GLY A 1 89 ? -13.028 -0.665 1.404 1.00 74.06 89 GLY A O 1
ATOM 695 N N . TYR A 1 90 ? -12.587 -1.307 3.516 1.00 67.50 90 TYR A N 1
ATOM 696 C CA . TYR A 1 90 ? -12.225 -2.667 3.157 1.00 67.50 90 TYR A CA 1
ATOM 697 C C . TYR A 1 90 ? -13.533 -3.425 2.923 1.00 67.50 90 TYR A C 1
ATOM 699 O O . TYR A 1 90 ? -14.288 -3.666 3.861 1.00 67.50 90 TYR A O 1
ATOM 707 N N . ALA A 1 91 ? -13.837 -3.769 1.670 1.00 49.47 91 ALA A N 1
ATOM 708 C CA . ALA A 1 91 ? -14.933 -4.687 1.382 1.00 49.47 91 ALA A CA 1
ATOM 709 C C . ALA A 1 91 ? -14.699 -5.984 2.172 1.00 49.47 91 ALA A C 1
ATOM 711 O O . ALA A 1 91 ? -13.575 -6.489 2.185 1.00 49.47 91 ALA A O 1
ATOM 712 N N . TYR A 1 92 ? -15.734 -6.497 2.844 1.00 47.06 92 TYR A N 1
ATOM 713 C CA . TYR A 1 92 ? -15.702 -7.761 3.581 1.00 47.06 92 TYR A CA 1
ATOM 714 C C . TYR A 1 92 ? -15.131 -8.891 2.705 1.00 47.06 92 TYR A C 1
ATOM 716 O O . TYR A 1 92 ? -15.846 -9.547 1.958 1.00 47.06 92 TYR A O 1
ATOM 724 N N . LEU A 1 93 ? -13.833 -9.156 2.835 1.00 41.34 93 LEU A N 1
ATOM 725 C CA . LEU A 1 93 ? -13.167 -10.369 2.362 1.00 41.34 93 LEU A CA 1
ATOM 726 C C . LEU A 1 93 ? -13.098 -11.379 3.522 1.00 41.34 93 LEU A C 1
ATOM 728 O O . LEU A 1 93 ? -12.064 -11.977 3.796 1.00 41.34 93 LEU A O 1
ATOM 732 N N . MET A 1 94 ? -14.205 -11.548 4.252 1.00 41.66 94 MET A N 1
ATOM 733 C CA . MET A 1 94 ? -14.319 -12.516 5.354 1.00 41.66 94 MET A CA 1
ATOM 734 C C . MET A 1 94 ? -15.099 -13.772 4.952 1.00 41.66 94 MET A C 1
ATOM 736 O O . MET A 1 94 ? -15.781 -14.369 5.775 1.00 41.66 94 MET A O 1
ATOM 740 N N . GLU A 1 95 ? -14.949 -14.216 3.701 1.00 43.38 95 GLU A N 1
ATOM 741 C CA . GLU A 1 95 ? -15.396 -15.551 3.272 1.00 43.38 95 GLU A CA 1
ATOM 742 C C . GLU A 1 95 ? -14.269 -16.432 2.695 1.00 43.38 95 GLU A C 1
ATOM 744 O O . GLU A 1 95 ? -14.515 -17.573 2.313 1.00 43.38 95 GLU A O 1
ATOM 749 N N . GLU A 1 96 ? -13.005 -15.974 2.688 1.00 36.81 96 GLU A N 1
ATOM 750 C CA . GLU A 1 96 ? -11.883 -16.787 2.170 1.00 36.81 96 GLU A CA 1
ATOM 751 C C . GLU A 1 96 ? -10.912 -17.321 3.239 1.00 36.81 96 GLU A C 1
ATOM 753 O O . GLU A 1 96 ? -10.052 -18.146 2.929 1.00 36.81 96 GLU A O 1
ATOM 758 N N . ILE A 1 97 ? -11.067 -16.939 4.514 1.00 40.34 97 ILE A N 1
ATOM 759 C CA . ILE A 1 97 ? -10.218 -17.476 5.597 1.00 40.34 97 ILE A CA 1
ATOM 760 C C . ILE A 1 97 ? -10.823 -18.748 6.218 1.00 40.34 97 ILE A C 1
ATOM 762 O O . ILE A 1 97 ? -10.081 -19.674 6.547 1.00 40.34 97 ILE A O 1
ATOM 766 N N . GLN A 1 98 ? -12.153 -18.896 6.272 1.00 34.75 98 GLN A N 1
ATOM 767 C CA . GLN A 1 98 ? -12.763 -20.142 6.770 1.00 34.75 98 GLN A CA 1
ATOM 768 C C . GLN A 1 98 ? -12.617 -21.329 5.803 1.00 34.75 98 GLN A C 1
ATOM 770 O O . GLN A 1 98 ? -12.609 -22.473 6.251 1.00 34.75 98 GLN A O 1
ATOM 775 N N . ARG A 1 99 ? -12.413 -21.092 4.498 1.00 35.38 99 ARG A N 1
ATOM 776 C CA . ARG A 1 99 ? -12.240 -22.180 3.518 1.00 35.38 99 ARG A CA 1
ATOM 777 C C . ARG A 1 99 ? -10.805 -22.701 3.393 1.00 35.38 99 ARG A C 1
ATOM 779 O O . ARG A 1 99 ? -10.610 -23.792 2.872 1.00 35.38 99 ARG A O 1
ATOM 786 N N . LYS A 1 100 ? -9.808 -21.954 3.885 1.00 38.19 100 LYS A N 1
ATOM 787 C CA . LYS A 1 100 ? -8.392 -22.376 3.901 1.00 38.19 100 LYS A CA 1
ATOM 788 C C . LYS A 1 100 ? -7.872 -22.730 5.302 1.00 38.19 100 LYS A C 1
ATOM 790 O O . LYS A 1 100 ? -6.769 -23.251 5.412 1.00 38.19 100 LYS A O 1
ATOM 795 N N . GLY A 1 101 ? -8.668 -22.491 6.351 1.00 34.19 101 GLY A N 1
ATOM 796 C CA . GLY A 1 101 ? -8.352 -22.842 7.743 1.00 34.19 101 GLY A CA 1
ATOM 797 C C . GLY A 1 101 ? -8.915 -24.183 8.237 1.00 34.19 101 GLY A C 1
ATOM 798 O O . GLY A 1 101 ? -8.605 -24.588 9.351 1.00 34.19 101 GLY A O 1
ATOM 799 N N . SER A 1 102 ? -9.722 -24.890 7.439 1.00 40.94 102 SER A N 1
ATOM 800 C CA . SER A 1 102 ? -10.209 -26.237 7.766 1.00 40.94 102 SER A CA 1
ATOM 801 C C . SER A 1 102 ? -9.455 -27.269 6.934 1.00 40.94 102 SER A C 1
ATOM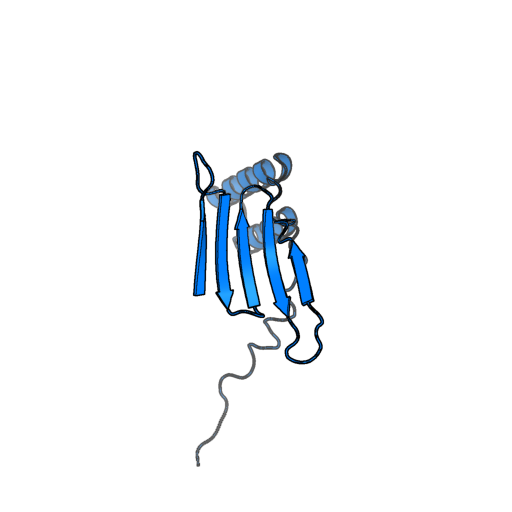 803 O O . SER A 1 102 ? -9.849 -27.559 5.813 1.00 40.94 102 SER A O 1
ATOM 805 N N . LEU A 1 103 ? -8.323 -27.736 7.465 1.00 37.41 103 LEU A N 1
ATOM 806 C CA . LEU A 1 103 ? -7.760 -29.090 7.322 1.00 37.41 103 LEU A CA 1
ATOM 807 C C . LEU A 1 103 ? -6.471 -29.169 8.169 1.00 37.41 103 LEU A C 1
ATOM 809 O O . LEU A 1 103 ? -5.408 -29.566 7.700 1.00 37.41 103 LEU A O 1
ATOM 813 N N . THR A 1 104 ? -6.537 -28.780 9.444 1.00 42.22 104 THR A N 1
ATOM 814 C CA . THR A 1 104 ? -5.609 -29.339 10.432 1.00 42.22 104 THR A CA 1
ATOM 815 C C . THR A 1 104 ? -6.307 -30.476 11.167 1.00 42.22 104 THR A C 1
ATOM 817 O O . THR A 1 104 ? -7.340 -30.299 11.804 1.00 42.22 104 THR A O 1
ATOM 820 N N . SER A 1 105 ? -5.683 -31.649 11.039 1.00 42.38 105 SER A N 1
ATOM 821 C CA . SER A 1 105 ? -5.799 -32.852 11.870 1.00 42.38 105 SER A CA 1
ATOM 822 C C . SER A 1 105 ? -7.150 -33.569 11.951 1.00 42.38 105 SER A C 1
ATOM 824 O O . SER A 1 105 ? -8.015 -33.188 12.731 1.00 42.38 105 SER A O 1
ATOM 826 N N . LEU A 1 106 ? -7.238 -34.724 11.281 1.00 35.41 106 LEU A N 1
ATOM 827 C CA . LEU A 1 106 ? -7.877 -35.922 11.839 1.00 35.41 106 LEU A CA 1
ATOM 828 C C . LEU A 1 106 ? -7.404 -37.187 11.101 1.00 35.41 106 LEU A C 1
ATOM 830 O O . LEU A 1 106 ? -7.855 -37.458 9.995 1.00 35.41 106 LEU A O 1
ATOM 834 N N . GLY A 1 107 ? -6.529 -37.950 11.772 1.00 30.89 107 GLY A N 1
ATOM 835 C CA . GLY A 1 107 ? -6.294 -39.386 11.553 1.00 30.89 107 GLY A CA 1
ATOM 836 C C . GLY A 1 107 ? -5.480 -39.755 10.303 1.00 30.89 107 GLY A C 1
ATOM 837 O O . GLY A 1 107 ? -5.629 -39.154 9.256 1.00 30.89 107 GLY A O 1
ATOM 838 N N . THR A 1 108 ? -4.590 -40.741 10.297 1.00 31.73 108 THR A N 1
ATOM 839 C CA . THR A 1 108 ? -4.394 -41.869 11.208 1.00 31.73 108 THR A CA 1
ATOM 840 C C . THR A 1 108 ? -3.020 -42.462 10.893 1.00 31.73 108 THR A C 1
ATOM 842 O O . THR A 1 108 ? -2.570 -42.404 9.750 1.00 31.73 108 THR A O 1
ATOM 845 N N . LEU A 1 109 ? -2.380 -43.019 11.924 1.00 33.62 109 LEU A N 1
ATOM 846 C CA . LEU A 1 109 ? -1.320 -44.022 11.823 1.00 33.62 109 LEU A CA 1
ATOM 847 C C . LEU A 1 109 ? -1.491 -44.944 10.600 1.00 33.62 109 LEU A C 1
ATOM 849 O O . LEU A 1 109 ? -2.573 -45.501 10.414 1.00 33.62 109 LEU A O 1
ATOM 853 N N . ILE A 1 110 ? -0.405 -45.163 9.858 1.00 41.56 110 ILE A N 1
ATOM 854 C CA . ILE A 1 110 ? 0.339 -46.433 9.695 1.00 41.56 110 ILE A CA 1
ATOM 855 C C . ILE A 1 110 ? 1.577 -46.127 8.848 1.00 41.56 110 ILE A C 1
ATOM 857 O O . ILE A 1 110 ? 1.428 -45.440 7.813 1.00 41.56 110 ILE A O 1
#

pLDDT: mean 74.15, std 18.99, range [30.89, 95.31]

Radius of gyration: 23.46 Å; chains: 1; bounding box: 44×65×54 Å

Organism: NCBI:txid1196083

InterPro domains:
  IPR025330 Domain of unknown function DUF4236 [PF14020] (3-44)

Sequence (110 aa):
MLKINVGKTEIISVTIGKRGASLNIGHKGTYVNSDILKTGLNYREEINLAGAGAMKASKINQLEKLEELYLKENIFDSEYQKLRIDILGYAYLMEEIQRKGSLTSLGTLI